Protein AF-A0A3N5Q467-F1 (afdb_monomer_lite)

Sequence (54 aa):
TLNTTEKAEAEKLYKEAVSVLDKTSSKNKIHKNNASRKKAALTRHLNKLQKETA

Radius of gyration: 13.27 Å; chains: 1; bounding box: 27×18×40 Å

pLDDT: mean 82.22, std 14.01, range [42.88, 94.56]

Structure (mmCIF, N/CA/C/O backbone):
data_AF-A0A3N5Q467-F1
#
_entry.id   AF-A0A3N5Q467-F1
#
loop_
_atom_site.group_PDB
_atom_site.id
_atom_site.type_symbol
_atom_site.label_atom_id
_atom_site.label_alt_id
_atom_site.label_comp_id
_atom_site.label_asym_id
_atom_site.label_entity_id
_atom_site.label_seq_id
_atom_site.pdbx_PDB_ins_code
_atom_site.Cartn_x
_atom_site.Cartn_y
_atom_site.Cartn_z
_atom_site.occupancy
_atom_site.B_iso_or_equiv
_atom_site.auth_seq_id
_atom_site.auth_comp_id
_atom_site.auth_asym_id
_atom_site.auth_atom_id
_atom_site.pdbx_PDB_model_num
ATOM 1 N N . THR A 1 1 ? -4.647 6.815 27.512 1.00 42.88 1 THR A N 1
ATOM 2 C CA . THR A 1 1 ? -5.692 7.212 26.547 1.00 42.88 1 THR A CA 1
ATOM 3 C C . THR A 1 1 ? -5.041 7.934 25.379 1.00 42.88 1 THR A C 1
ATOM 5 O O . THR A 1 1 ? -4.883 9.137 25.460 1.00 42.88 1 THR A O 1
ATOM 8 N N . LEU A 1 2 ? -4.600 7.229 24.326 1.00 45.75 2 LEU A N 1
ATOM 9 C CA . LEU A 1 2 ? -4.153 7.853 23.065 1.00 45.75 2 LEU A CA 1
ATOM 10 C C . LEU A 1 2 ? -4.071 6.779 21.946 1.00 45.75 2 LEU A C 1
ATOM 12 O O . LEU A 1 2 ? -2.996 6.317 21.602 1.00 45.75 2 LEU A O 1
ATOM 16 N N . ASN A 1 3 ? -5.217 6.337 21.411 1.00 52.09 3 ASN A N 1
ATOM 17 C CA . ASN A 1 3 ? -5.288 5.355 20.301 1.00 52.09 3 ASN A CA 1
ATOM 18 C C . ASN A 1 3 ? -5.606 6.010 18.939 1.00 52.09 3 ASN A C 1
ATOM 20 O O . ASN A 1 3 ? -5.960 5.339 17.971 1.00 52.09 3 ASN A O 1
ATOM 24 N N . THR A 1 4 ? -5.547 7.338 18.854 1.00 51.31 4 THR A N 1
ATOM 25 C CA . THR A 1 4 ? -5.916 8.105 17.654 1.00 51.31 4 THR A CA 1
ATOM 26 C C . THR A 1 4 ? -4.745 8.359 16.703 1.00 51.31 4 THR A C 1
ATOM 28 O O . THR A 1 4 ? -4.986 8.665 15.536 1.00 51.31 4 THR A O 1
ATOM 31 N N . THR A 1 5 ? -3.496 8.188 17.148 1.00 54.34 5 THR A N 1
ATOM 32 C CA . THR A 1 5 ? -2.293 8.376 16.316 1.00 54.34 5 THR A CA 1
ATOM 33 C C . THR A 1 5 ? -2.091 7.237 15.318 1.00 54.34 5 THR A C 1
ATOM 35 O O . THR A 1 5 ? -1.813 7.500 14.150 1.00 54.34 5 THR A O 1
ATOM 38 N N . GLU A 1 6 ? -2.360 5.987 15.705 1.00 63.56 6 GLU A N 1
ATOM 39 C CA . GLU A 1 6 ? -2.087 4.827 14.844 1.00 63.56 6 GLU A CA 1
ATOM 40 C C . GLU A 1 6 ? -2.919 4.809 13.558 1.00 63.56 6 GLU A C 1
ATOM 42 O O . GLU A 1 6 ? -2.414 4.439 12.503 1.00 63.56 6 GLU A O 1
ATOM 47 N N . LYS A 1 7 ? -4.186 5.242 13.602 1.00 68.69 7 LYS A N 1
ATOM 48 C CA . LYS A 1 7 ? -5.070 5.191 12.424 1.00 68.69 7 LYS A CA 1
ATOM 49 C C . LYS A 1 7 ? -4.633 6.181 11.340 1.00 68.69 7 LYS A C 1
ATOM 51 O O . LYS A 1 7 ? -4.502 5.807 10.176 1.00 68.69 7 LYS A O 1
ATOM 56 N N . ALA A 1 8 ? -4.366 7.429 11.725 1.00 75.12 8 ALA A N 1
ATOM 57 C CA . ALA A 1 8 ? -3.950 8.473 10.789 1.00 75.12 8 ALA A CA 1
ATOM 58 C C . ALA A 1 8 ? -2.525 8.241 10.253 1.00 75.12 8 ALA A C 1
ATOM 60 O O . ALA A 1 8 ? -2.238 8.528 9.088 1.00 75.12 8 ALA A O 1
ATOM 61 N N . GLU A 1 9 ? -1.631 7.704 11.085 1.00 79.88 9 GLU A N 1
ATOM 62 C CA . GLU A 1 9 ? -0.271 7.343 10.680 1.00 79.88 9 GLU A CA 1
ATOM 63 C C . GLU A 1 9 ? -0.257 6.110 9.771 1.00 79.88 9 GLU A C 1
ATOM 65 O O . GLU A 1 9 ? 0.422 6.125 8.742 1.00 79.88 9 GLU A O 1
ATOM 70 N N . ALA A 1 10 ? -1.070 5.089 10.065 1.00 80.50 10 ALA A N 1
ATOM 71 C CA . ALA A 1 10 ? -1.194 3.896 9.231 1.00 80.50 10 ALA A CA 1
ATOM 72 C C . ALA A 1 10 ? -1.695 4.222 7.817 1.00 80.50 10 ALA A C 1
ATOM 74 O O . ALA A 1 10 ? -1.177 3.677 6.843 1.00 80.50 10 ALA A O 1
ATOM 75 N N . GLU A 1 11 ? -2.651 5.143 7.667 1.00 83.25 11 GLU A N 1
ATOM 76 C CA . GLU A 1 11 ? -3.121 5.578 6.346 1.00 83.25 11 GLU A CA 1
ATOM 77 C C . GLU A 1 11 ? -2.045 6.326 5.547 1.00 83.25 11 GLU A C 1
ATOM 79 O O . GLU A 1 11 ? -1.930 6.140 4.330 1.00 83.25 11 GLU A O 1
ATOM 84 N N . LYS A 1 12 ? -1.236 7.161 6.213 1.00 86.62 12 LYS A N 1
ATOM 85 C CA . LYS A 1 12 ? -0.114 7.868 5.575 1.00 86.62 12 LYS A CA 1
ATOM 86 C C . LYS A 1 12 ? 0.964 6.890 5.108 1.00 86.62 12 LYS A C 1
ATOM 88 O O . LYS A 1 12 ? 1.321 6.904 3.9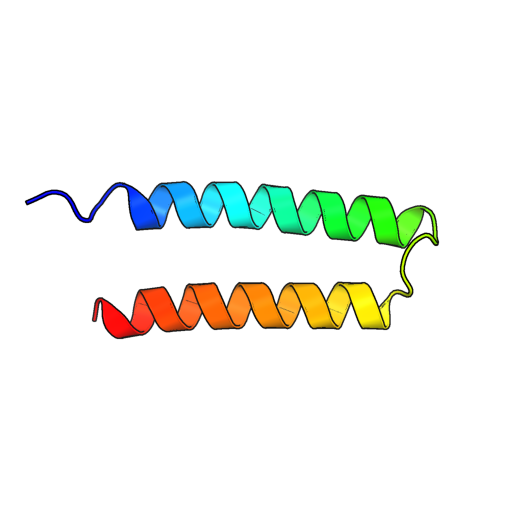28 1.00 86.62 12 LYS A O 1
ATOM 93 N N . LEU A 1 13 ? 1.408 6.001 5.997 1.00 86.31 13 LEU A N 1
ATOM 94 C CA . LEU A 1 13 ? 2.384 4.948 5.695 1.00 86.31 13 LEU A CA 1
ATOM 95 C C . LEU A 1 13 ? 1.886 4.015 4.588 1.00 86.31 13 LEU A C 1
ATOM 97 O O . LEU A 1 13 ? 2.651 3.636 3.701 1.00 86.31 13 LEU A O 1
ATOM 101 N N . TYR A 1 14 ?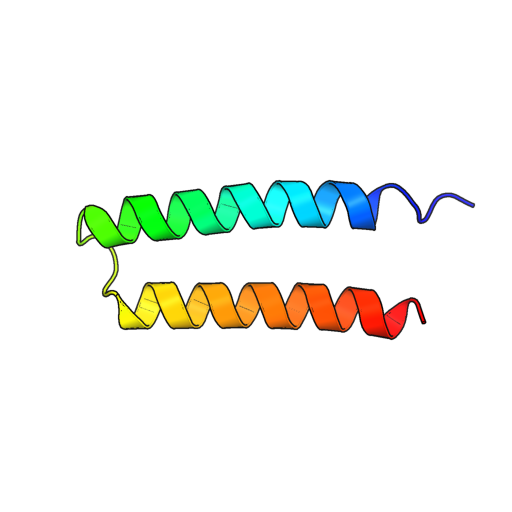 0.593 3.686 4.581 1.00 88.56 14 TYR A N 1
ATOM 102 C CA . TYR A 1 14 ? -0.013 2.878 3.528 1.00 88.56 14 TYR A CA 1
ATOM 103 C C . TYR A 1 14 ? 0.089 3.551 2.154 1.00 88.56 14 TYR A C 1
ATOM 105 O O . TYR A 1 14 ? 0.519 2.916 1.187 1.00 88.56 14 TYR A O 1
ATOM 113 N N . LYS A 1 15 ? -0.256 4.843 2.050 1.00 90.00 15 LYS A N 1
ATOM 114 C CA . LYS A 1 15 ? -0.158 5.596 0.786 1.00 90.00 15 LYS A CA 1
ATOM 115 C C . LYS A 1 15 ? 1.280 5.653 0.270 1.00 90.00 15 LYS A C 1
ATOM 117 O O . LYS A 1 15 ? 1.510 5.473 -0.928 1.00 90.00 15 LYS A O 1
ATOM 122 N N . GLU A 1 16 ? 2.244 5.855 1.162 1.00 91.38 16 GLU A N 1
ATOM 123 C CA . GLU A 1 16 ? 3.663 5.864 0.811 1.00 91.38 16 GLU A CA 1
ATOM 124 C C . GLU A 1 16 ? 4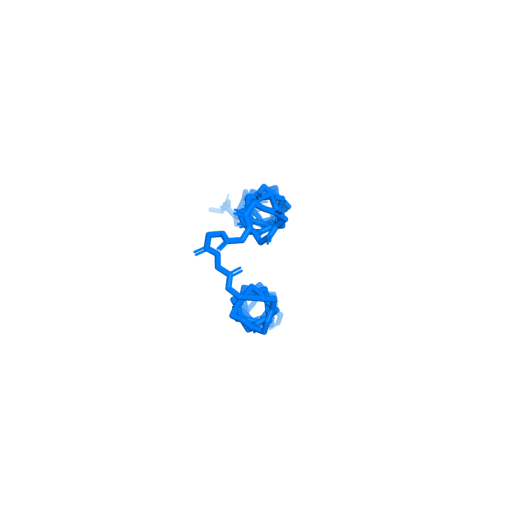.142 4.485 0.332 1.00 91.38 16 GLU A C 1
ATOM 126 O O . GLU A 1 16 ? 4.723 4.371 -0.751 1.00 91.38 16 GLU A O 1
ATOM 131 N N . ALA A 1 17 ? 3.812 3.418 1.065 1.00 90.19 17 ALA A N 1
ATOM 132 C CA . ALA A 1 17 ? 4.168 2.048 0.703 1.00 90.19 17 ALA A CA 1
ATOM 133 C C . ALA A 1 17 ? 3.582 1.632 -0.658 1.00 90.19 17 ALA A C 1
ATOM 135 O O . ALA A 1 17 ? 4.277 1.022 -1.475 1.00 90.19 17 ALA A O 1
ATOM 136 N N . VAL A 1 18 ? 2.327 2.000 -0.943 1.00 91.31 18 VAL A N 1
ATOM 137 C CA . VAL A 1 18 ? 1.692 1.755 -2.249 1.00 91.31 18 VAL A CA 1
ATOM 138 C C . VAL A 1 18 ? 2.428 2.503 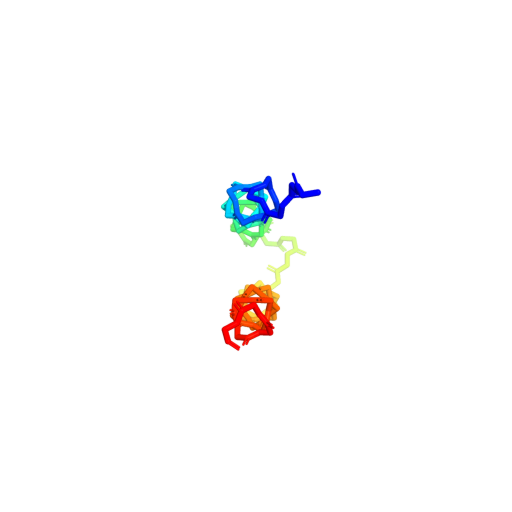-3.363 1.00 91.31 18 VAL A C 1
ATOM 140 O O . VAL A 1 18 ? 2.734 1.898 -4.391 1.00 91.31 18 VAL A O 1
ATOM 143 N N . SER A 1 19 ? 2.788 3.772 -3.144 1.00 92.75 19 SER A N 1
ATOM 144 C CA . SER A 1 19 ? 3.553 4.575 -4.110 1.00 92.75 19 SER A CA 1
ATOM 145 C C . SER A 1 19 ? 4.921 3.958 -4.422 1.00 92.75 19 SER A C 1
ATOM 147 O O . SER A 1 19 ? 5.324 3.875 -5.584 1.00 92.75 19 SER A O 1
ATOM 149 N N . VAL A 1 20 ? 5.633 3.461 -3.405 1.00 92.31 20 VAL A N 1
ATOM 150 C CA . VAL A 1 20 ? 6.926 2.779 -3.585 1.00 92.31 20 VAL A CA 1
ATOM 151 C C . VAL A 1 20 ? 6.761 1.457 -4.343 1.00 92.31 20 VAL A C 1
ATOM 153 O O . VAL A 1 20 ? 7.543 1.167 -5.255 1.00 92.31 20 VAL A O 1
ATOM 156 N N . LEU A 1 21 ? 5.731 0.665 -4.030 1.00 89.44 21 LEU A N 1
ATOM 157 C CA . LEU A 1 21 ? 5.424 -0.570 -4.760 1.00 89.44 21 LEU A CA 1
ATOM 158 C C . LEU A 1 21 ? 5.108 -0.299 -6.237 1.00 89.44 21 LEU A C 1
ATOM 160 O O . LEU A 1 21 ? 5.587 -1.022 -7.109 1.00 89.44 21 LEU A O 1
ATOM 164 N N . ASP A 1 22 ? 4.378 0.772 -6.540 1.00 89.75 22 ASP A N 1
ATOM 165 C CA . ASP A 1 22 ? 4.072 1.142 -7.924 1.00 89.75 22 ASP A CA 1
ATOM 166 C C . ASP A 1 22 ? 5.297 1.634 -8.686 1.00 89.75 22 ASP A C 1
ATOM 168 O O . ASP A 1 22 ? 5.555 1.184 -9.803 1.00 89.75 22 ASP A O 1
ATOM 172 N N . LYS A 1 23 ? 6.120 2.482 -8.061 1.00 92.69 23 LYS A N 1
ATOM 173 C CA . LYS A 1 23 ? 7.378 2.965 -8.653 1.00 92.69 23 LYS A CA 1
ATOM 174 C C . LYS A 1 23 ? 8.384 1.840 -8.901 1.00 92.69 23 LYS A C 1
ATOM 176 O O . LYS A 1 23 ? 9.197 1.925 -9.818 1.00 92.69 23 LYS A O 1
ATOM 181 N N . THR A 1 24 ? 8.385 0.804 -8.067 1.00 89.12 24 THR A N 1
ATOM 182 C CA . THR A 1 24 ? 9.269 -0.357 -8.250 1.00 89.12 24 THR A CA 1
ATOM 183 C C . THR A 1 24 ? 8.721 -1.331 -9.290 1.00 89.12 24 THR A C 1
ATOM 185 O O . THR A 1 24 ? 9.510 -1.920 -10.032 1.00 89.12 24 THR A O 1
ATOM 188 N N . SER A 1 25 ? 7.394 -1.449 -9.405 1.00 90.12 25 SER A N 1
ATOM 189 C CA . SER A 1 25 ? 6.742 -2.227 -10.461 1.00 90.12 25 SER A CA 1
ATOM 190 C C . SER A 1 25 ? 6.910 -1.592 -11.840 1.00 90.12 25 SER A C 1
ATOM 192 O O . SER A 1 25 ? 7.158 -2.319 -12.796 1.00 90.12 25 SER A O 1
ATOM 194 N N . SER A 1 26 ? 6.812 -0.264 -11.963 1.00 90.25 26 SER A N 1
ATOM 195 C CA . SER A 1 26 ? 6.993 0.435 -13.246 1.00 90.25 26 SER A CA 1
ATOM 196 C C . SER A 1 26 ? 8.427 0.349 -13.773 1.00 90.25 26 SER A C 1
ATOM 198 O O . SER A 1 26 ? 8.652 0.356 -14.977 1.00 90.25 26 SER A O 1
ATOM 200 N N . LYS A 1 27 ? 9.403 0.208 -12.869 1.00 92.75 27 LYS A N 1
ATOM 201 C CA . LYS A 1 27 ? 10.822 -0.013 -13.190 1.00 92.75 27 LYS A CA 1
ATOM 202 C C . LYS A 1 27 ? 11.170 -1.490 -13.424 1.00 92.75 27 LYS A C 1
ATOM 204 O O . LYS A 1 27 ? 12.350 -1.830 -13.410 1.00 92.75 27 LYS A O 1
ATOM 209 N N . ASN A 1 28 ? 10.178 -2.376 -13.551 1.00 89.00 28 ASN A N 1
ATOM 210 C CA . ASN A 1 28 ? 10.338 -3.829 -13.689 1.00 89.00 28 ASN A CA 1
ATOM 211 C C . ASN A 1 28 ? 11.191 -4.508 -12.593 1.00 89.00 28 ASN A C 1
ATOM 213 O O . ASN A 1 28 ? 11.637 -5.638 -12.772 1.00 89.00 28 ASN A O 1
ATOM 217 N N . LYS A 1 29 ? 11.400 -3.870 -11.429 1.00 90.25 29 LYS A N 1
ATOM 218 C CA . LYS A 1 29 ? 12.142 -4.483 -10.306 1.00 90.25 29 LYS A CA 1
ATOM 219 C C . LYS A 1 29 ? 11.327 -5.577 -9.616 1.00 90.25 29 LYS A C 1
ATOM 221 O O . LYS A 1 29 ? 11.888 -6.511 -9.054 1.00 90.25 29 LYS A O 1
ATOM 226 N N . ILE A 1 30 ? 10.001 -5.456 -9.653 1.00 89.62 30 ILE A N 1
ATOM 227 C CA . ILE A 1 30 ? 9.051 -6.473 -9.201 1.00 89.62 30 ILE A CA 1
ATOM 228 C C . ILE A 1 30 ? 7.996 -6.693 -10.284 1.00 89.62 30 ILE A C 1
ATOM 230 O O . ILE A 1 30 ? 7.557 -5.750 -10.935 1.00 89.62 30 ILE A O 1
ATOM 234 N N . HIS A 1 31 ? 7.564 -7.940 -10.474 1.00 93.06 31 HIS A N 1
ATOM 235 C CA . HIS A 1 31 ? 6.485 -8.246 -11.411 1.00 93.06 31 HIS A CA 1
ATOM 236 C C . HIS A 1 31 ? 5.153 -7.643 -10.933 1.00 93.06 31 HIS A C 1
ATOM 238 O O . HIS A 1 31 ? 4.863 -7.680 -9.732 1.00 93.06 31 HIS A O 1
ATOM 244 N N . LYS A 1 32 ? 4.300 -7.194 -11.867 1.00 91.38 32 LYS A N 1
ATOM 245 C CA . LYS A 1 32 ? 2.982 -6.585 -11.587 1.00 91.38 32 LYS A CA 1
ATOM 246 C C . LYS A 1 32 ? 2.141 -7.399 -10.597 1.00 91.38 32 LYS A C 1
ATOM 248 O O . LYS A 1 32 ? 1.657 -6.869 -9.605 1.00 91.38 32 LYS A O 1
ATOM 253 N N . ASN A 1 33 ? 2.087 -8.721 -10.775 1.00 93.19 33 ASN A N 1
ATOM 254 C CA . ASN A 1 33 ? 1.341 -9.604 -9.871 1.00 93.19 33 ASN A CA 1
ATOM 255 C C . ASN A 1 33 ? 1.935 -9.624 -8.453 1.00 93.19 33 ASN A C 1
ATOM 257 O O . ASN A 1 33 ? 1.198 -9.756 -7.482 1.00 93.19 33 ASN A O 1
ATOM 261 N N . ASN A 1 34 ? 3.259 -9.498 -8.314 1.00 93.25 34 ASN A N 1
ATOM 262 C CA . ASN A 1 34 ? 3.905 -9.451 -7.005 1.00 93.25 34 ASN A CA 1
ATOM 263 C C . ASN A 1 34 ? 3.609 -8.119 -6.298 1.00 93.25 34 ASN A C 1
ATOM 265 O O . ASN A 1 34 ? 3.264 -8.120 -5.119 1.00 93.25 34 ASN A O 1
ATOM 269 N N . ALA A 1 35 ? 3.641 -7.001 -7.031 1.00 92.62 35 ALA A N 1
ATOM 270 C CA . ALA A 1 35 ? 3.217 -5.701 -6.514 1.00 92.62 35 ALA A CA 1
ATOM 271 C C . ALA A 1 35 ? 1.749 -5.734 -6.048 1.00 92.62 35 ALA A C 1
ATOM 273 O O . ALA A 1 35 ? 1.463 -5.381 -4.904 1.00 92.62 35 ALA A O 1
ATOM 274 N N . SER A 1 36 ? 0.833 -6.258 -6.872 1.00 91.44 36 SER A N 1
ATOM 275 C CA . SER A 1 36 ? -0.588 -6.396 -6.522 1.00 91.44 36 SER A CA 1
ATOM 276 C C . SER A 1 36 ? -0.818 -7.274 -5.288 1.00 91.44 36 SER A C 1
ATOM 278 O O . SER A 1 36 ? -1.612 -6.907 -4.423 1.00 91.44 36 SER A O 1
ATOM 280 N N . ARG A 1 37 ? -0.098 -8.400 -5.152 1.00 94.56 37 ARG A N 1
ATOM 281 C CA . ARG A 1 37 ? -0.182 -9.255 -3.952 1.00 94.56 37 ARG A CA 1
ATOM 282 C C . ARG A 1 37 ? 0.254 -8.517 -2.689 1.00 94.56 37 ARG A C 1
ATOM 284 O O . ARG A 1 37 ? -0.421 -8.622 -1.668 1.00 94.56 37 ARG A O 1
ATOM 291 N N . LYS A 1 38 ? 1.350 -7.755 -2.757 1.00 91.88 38 LYS A N 1
ATOM 292 C CA . LYS A 1 38 ? 1.842 -6.963 -1.619 1.00 91.88 38 LYS A CA 1
ATOM 293 C C . LYS A 1 38 ? 0.864 -5.852 -1.233 1.00 91.88 38 LYS A C 1
ATOM 295 O O . LYS A 1 38 ? 0.595 -5.688 -0.049 1.00 91.88 38 LYS A O 1
ATOM 300 N N . LYS A 1 39 ? 0.262 -5.160 -2.208 1.00 91.25 39 LYS A N 1
ATOM 301 C CA . LYS A 1 39 ? -0.809 -4.184 -1.939 1.00 91.25 39 LYS A CA 1
ATOM 302 C C . LYS A 1 39 ? -1.992 -4.827 -1.222 1.00 91.25 39 LYS A C 1
ATOM 304 O O . LYS A 1 39 ? -2.395 -4.342 -0.175 1.00 91.25 39 LYS A O 1
ATOM 309 N N . ALA A 1 40 ? -2.487 -5.956 -1.733 1.00 91.75 40 ALA A N 1
ATOM 310 C CA . ALA A 1 40 ? -3.602 -6.670 -1.118 1.00 91.75 40 ALA A CA 1
ATOM 311 C C . ALA A 1 40 ? -3.294 -7.109 0.324 1.00 91.75 40 ALA A C 1
ATOM 313 O O . ALA A 1 40 ? -4.166 -7.029 1.185 1.00 91.75 40 ALA A O 1
ATOM 314 N N . ALA A 1 41 ? -2.060 -7.543 0.607 1.00 91.75 41 ALA A N 1
ATOM 315 C CA . ALA A 1 41 ? -1.632 -7.873 1.965 1.00 91.75 41 ALA A CA 1
ATOM 316 C C . ALA A 1 41 ? -1.681 -6.648 2.895 1.00 91.75 41 ALA A C 1
ATOM 318 O O . ALA A 1 41 ? -2.256 -6.734 3.978 1.00 91.75 41 ALA A O 1
ATOM 319 N N . LEU A 1 42 ? -1.157 -5.500 2.452 1.00 88.75 42 LEU A N 1
ATOM 320 C CA . LEU A 1 42 ? -1.189 -4.253 3.223 1.00 88.75 42 LEU A CA 1
ATOM 321 C C . LEU A 1 42 ? -2.624 -3.778 3.493 1.00 88.75 42 LEU A C 1
ATOM 323 O O . LEU A 1 42 ? -2.946 -3.434 4.627 1.00 88.75 42 LEU A O 1
ATOM 327 N N . THR A 1 43 ? -3.510 -3.830 2.493 1.00 89.56 43 THR A N 1
ATOM 328 C CA . THR A 1 43 ? -4.929 -3.478 2.668 1.00 89.56 43 THR A CA 1
ATOM 329 C C . THR A 1 43 ? -5.613 -4.394 3.682 1.00 89.56 43 THR A C 1
ATOM 331 O O . THR A 1 43 ? -6.354 -3.926 4.540 1.00 89.56 43 THR A O 1
ATOM 334 N N . ARG A 1 44 ? -5.348 -5.707 3.632 1.00 90.00 44 ARG A N 1
ATOM 335 C CA . ARG A 1 44 ? -5.903 -6.665 4.603 1.00 90.00 44 ARG A CA 1
ATOM 336 C C . ARG A 1 44 ? -5.437 -6.371 6.025 1.00 90.00 44 ARG A C 1
ATOM 338 O O . ARG A 1 44 ? -6.247 -6.458 6.940 1.00 90.00 44 ARG A O 1
ATOM 345 N N . HIS A 1 45 ? -4.163 -6.024 6.205 1.00 85.44 45 HIS A N 1
ATOM 346 C CA . HIS A 1 45 ? -3.636 -5.631 7.510 1.00 85.44 45 HIS A CA 1
ATOM 347 C C . HIS A 1 45 ? -4.319 -4.368 8.038 1.00 85.44 45 HIS A C 1
ATOM 349 O O . HIS A 1 45 ? -4.784 -4.380 9.174 1.00 85.44 45 H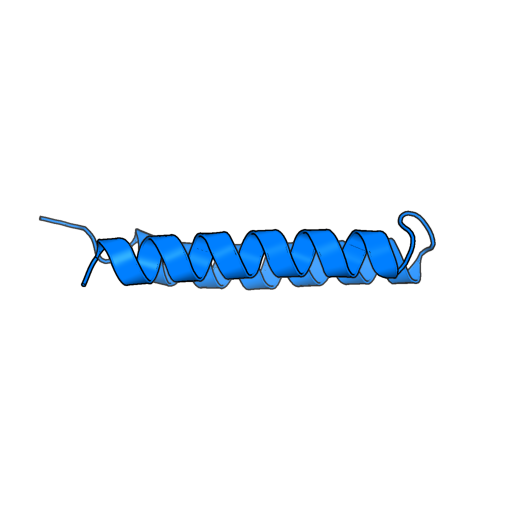IS A O 1
ATOM 355 N N . LEU A 1 46 ? -4.461 -3.328 7.208 1.00 84.06 46 LEU A N 1
ATOM 356 C CA . LEU A 1 46 ? -5.158 -2.097 7.588 1.00 84.06 46 LEU A CA 1
ATOM 357 C C . LEU A 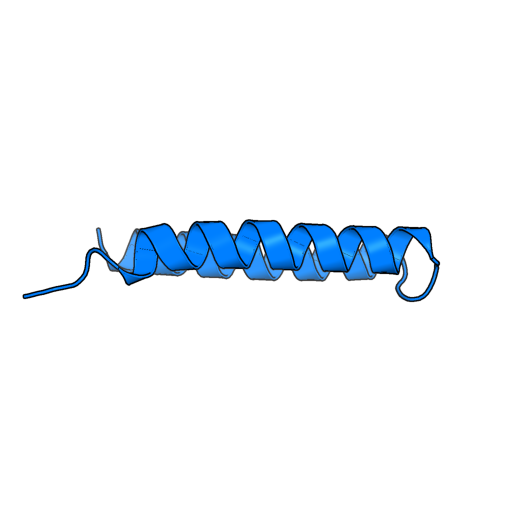1 46 ? -6.611 -2.376 8.003 1.00 84.06 46 LEU A C 1
ATOM 359 O O . LEU A 1 46 ? -7.048 -1.947 9.067 1.00 84.06 46 LEU A O 1
ATOM 363 N N . ASN A 1 47 ? -7.331 -3.171 7.211 1.00 86.00 47 ASN A N 1
ATOM 364 C CA . ASN A 1 47 ? -8.717 -3.535 7.501 1.00 86.00 47 ASN A CA 1
ATOM 365 C C . ASN A 1 47 ? -8.840 -4.387 8.774 1.00 86.00 47 ASN A C 1
ATOM 367 O O . ASN A 1 47 ? -9.814 -4.257 9.513 1.00 86.00 47 ASN A O 1
ATOM 371 N N . LYS A 1 48 ? -7.864 -5.265 9.049 1.00 83.88 48 LYS A N 1
ATOM 372 C CA . LYS A 1 48 ? -7.825 -6.056 10.287 1.00 83.88 48 LYS A CA 1
ATOM 373 C C . LYS A 1 48 ? -7.637 -5.153 11.508 1.00 83.88 48 LYS A C 1
ATOM 375 O O . LYS A 1 48 ? -8.390 -5.305 12.462 1.00 83.88 48 LYS A O 1
ATOM 380 N N . LEU A 1 49 ? -6.703 -4.200 11.444 1.00 78.06 49 LEU A N 1
ATOM 381 C CA . LEU A 1 49 ? -6.503 -3.199 12.499 1.00 78.06 49 LEU A CA 1
ATOM 382 C C . LEU A 1 49 ? -7.780 -2.383 12.737 1.00 78.06 49 LEU A C 1
ATOM 384 O O . LEU A 1 49 ? -8.185 -2.177 13.875 1.00 78.06 49 LEU A O 1
ATOM 388 N N . GLN A 1 50 ? -8.459 -1.962 11.668 1.00 76.88 50 GLN A N 1
ATOM 389 C CA . GLN A 1 50 ? -9.729 -1.243 11.783 1.00 76.88 50 GLN A CA 1
ATOM 390 C C . GLN A 1 50 ? -10.820 -2.095 12.447 1.00 76.88 50 GLN A C 1
ATOM 392 O O . GLN A 1 50 ? -11.528 -1.586 13.313 1.00 76.88 50 GLN A O 1
ATOM 397 N N . LYS A 1 51 ? -10.923 -3.384 12.095 1.00 73.81 51 LYS A N 1
ATOM 398 C CA . LYS A 1 51 ? -11.894 -4.320 12.680 1.00 73.81 51 LYS A CA 1
ATOM 399 C C . LYS A 1 51 ? -11.639 -4.604 14.162 1.00 73.81 51 LYS A C 1
ATOM 401 O O . LYS A 1 51 ? -12.592 -4.758 14.905 1.00 73.81 51 LYS A O 1
ATOM 406 N N . GLU A 1 52 ? -10.381 -4.705 14.581 1.00 68.94 52 GLU A N 1
ATOM 407 C CA . GLU A 1 52 ? -10.017 -4.977 15.981 1.00 68.94 52 GLU A CA 1
ATOM 408 C C . GLU A 1 52 ? -10.313 -3.789 16.907 1.00 68.94 52 GLU A C 1
ATOM 410 O O . GLU A 1 52 ? -10.561 -3.966 18.093 1.00 68.94 52 GLU A O 1
ATOM 415 N N . THR A 1 53 ? -10.350 -2.575 16.352 1.00 58.50 53 THR A N 1
ATOM 416 C CA . THR A 1 53 ? -10.761 -1.369 17.084 1.00 58.50 53 THR A CA 1
ATOM 417 C C . THR A 1 53 ? -12.277 -1.133 17.142 1.00 58.50 53 THR A C 1
ATOM 419 O O . THR A 1 53 ? -12.675 -0.072 17.624 1.00 58.50 53 THR A O 1
ATOM 422 N N . ALA A 1 54 ? -13.097 -2.045 16.605 1.00 49.81 54 ALA A N 1
ATOM 423 C CA . ALA A 1 54 ? -14.553 -1.916 16.494 1.00 49.81 54 ALA A CA 1
ATOM 424 C C . ALA A 1 54 ? -15.303 -2.812 17.487 1.00 49.81 54 ALA A C 1
ATOM 426 O O . ALA A 1 54 ? -14.799 -3.918 17.787 1.00 49.81 54 ALA A O 1
#

Secondary structure (DSSP, 8-state):
---SHHHHHHHHHHHHHHHHHHHHHHTTSS-HHHHHHHHHHHHHHHHHHHHHT-

Foldseek 3Di:
DDPPVCLVVLVVVLVVLLVVLVVCCVVVVDPPVVSVVVNVVSVVVSVVVVVVVD